Protein AF-A0A957UBC7-F1 (afdb_monomer_lite)

Secondary structure (DSSP, 8-state):
-PPP--SS-HHHHHHHHH-SS-EEEEEEEEE---SSS--EEEEEEEETTT--EEEESSHHHHHHHHHHHHHHTS---

Structure (mmCIF, N/CA/C/O backbone):
data_AF-A0A957UBC7-F1
#
_entry.id   AF-A0A957UBC7-F1
#
loop_
_atom_site.group_PDB
_atom_site.id
_atom_site.type_symbol
_atom_site.label_atom_id
_atom_site.label_alt_id
_atom_site.label_comp_id
_atom_site.lab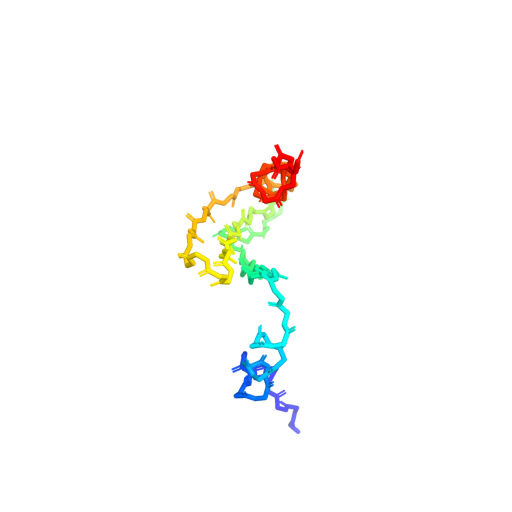el_asym_id
_atom_site.label_entity_id
_atom_site.label_seq_id
_atom_site.pdbx_PDB_ins_code
_atom_site.Cartn_x
_atom_site.Cartn_y
_atom_site.Cartn_z
_atom_site.occupancy
_atom_site.B_iso_or_equiv
_atom_site.auth_seq_id
_atom_site.auth_comp_id
_atom_site.auth_asym_id
_atom_site.auth_atom_id
_atom_site.pdbx_PDB_model_num
ATOM 1 N N . MET A 1 1 ? -7.120 -29.599 5.390 1.00 39.34 1 MET A N 1
ATOM 2 C CA . MET A 1 1 ? -6.206 -28.520 5.819 1.00 39.34 1 MET A CA 1
ATOM 3 C C . MET A 1 1 ? -6.028 -27.602 4.625 1.00 39.34 1 MET A C 1
ATOM 5 O O . MET A 1 1 ? -5.571 -28.089 3.603 1.00 39.34 1 MET A O 1
ATOM 9 N N . ALA A 1 2 ? -6.500 -26.356 4.696 1.00 38.69 2 ALA A N 1
ATOM 10 C CA . ALA A 1 2 ? -6.298 -25.390 3.618 1.00 38.69 2 ALA A CA 1
ATOM 11 C C . ALA A 1 2 ? -4.876 -24.830 3.731 1.00 38.69 2 ALA A C 1
ATOM 13 O O . ALA A 1 2 ? -4.467 -24.413 4.815 1.00 38.69 2 ALA A O 1
ATOM 14 N N . THR A 1 3 ? -4.112 -24.884 2.645 1.00 46.09 3 THR A N 1
ATOM 15 C CA . THR A 1 3 ? -2.810 -24.225 2.531 1.00 46.09 3 THR A CA 1
ATOM 16 C C . THR A 1 3 ? -2.991 -22.720 2.760 1.00 46.09 3 THR A C 1
ATOM 18 O O . THR A 1 3 ? -3.948 -22.148 2.232 1.00 46.09 3 THR A O 1
ATOM 21 N N . PRO A 1 4 ? -2.129 -22.059 3.555 1.00 43.66 4 PRO A N 1
ATOM 22 C CA . PRO A 1 4 ? -2.185 -20.607 3.685 1.00 43.66 4 PRO A CA 1
ATOM 23 C C . PRO A 1 4 ? -1.956 -19.965 2.306 1.00 43.66 4 PRO A C 1
ATOM 25 O O . PRO A 1 4 ? -1.206 -20.537 1.505 1.00 43.66 4 PRO A O 1
ATOM 28 N N . PRO A 1 5 ? -2.573 -18.803 2.008 1.00 49.75 5 PRO A N 1
ATOM 29 C CA . PRO A 1 5 ? -2.257 -18.064 0.794 1.00 49.75 5 PRO A CA 1
ATOM 30 C C . PRO A 1 5 ? -0.760 -17.779 0.829 1.00 49.75 5 PRO A C 1
ATOM 32 O O . PRO A 1 5 ? -0.254 -17.091 1.717 1.00 49.75 5 PRO A O 1
ATOM 35 N N . THR A 1 6 ? -0.038 -18.441 -0.067 1.00 58.72 6 THR A N 1
ATOM 36 C CA . THR A 1 6 ? 1.410 -18.334 -0.123 1.00 58.72 6 THR A CA 1
ATOM 37 C C . THR A 1 6 ? 1.693 -16.942 -0.658 1.00 58.72 6 THR A C 1
ATOM 39 O O . THR A 1 6 ? 1.137 -16.551 -1.682 1.00 58.72 6 THR A O 1
ATOM 42 N N . GLY A 1 7 ? 2.475 -16.161 0.088 1.00 66.19 7 GLY A N 1
ATOM 43 C CA . GLY A 1 7 ? 2.950 -14.871 -0.395 1.00 66.19 7 GLY A CA 1
ATOM 44 C C . GLY A 1 7 ? 3.619 -15.014 -1.765 1.00 66.19 7 GLY A C 1
ATOM 45 O O . GLY A 1 7 ? 4.005 -16.119 -2.150 1.00 66.19 7 GLY A O 1
ATOM 46 N N . PHE A 1 8 ? 3.706 -13.882 -2.464 1.00 58.22 8 PHE A N 1
ATOM 47 C CA . PHE A 1 8 ? 4.419 -13.634 -3.722 1.00 58.22 8 PHE A CA 1
ATOM 48 C C . PHE A 1 8 ? 5.159 -14.857 -4.296 1.00 58.22 8 PHE A C 1
ATOM 50 O O . PHE A 1 8 ? 6.211 -15.257 -3.786 1.00 58.22 8 PHE A O 1
ATOM 57 N N . GLN A 1 9 ? 4.580 -15.479 -5.322 1.00 69.19 9 GLN A N 1
ATOM 58 C CA . GLN A 1 9 ? 5.155 -16.651 -5.970 1.00 69.19 9 GLN A CA 1
ATOM 59 C C . GLN A 1 9 ? 6.255 -16.247 -6.969 1.00 69.19 9 GLN A C 1
ATOM 61 O O . GLN A 1 9 ? 6.253 -15.128 -7.484 1.00 69.19 9 GLN A O 1
ATOM 66 N N . PRO A 1 10 ? 7.198 -17.149 -7.297 1.00 56.97 10 PRO A N 1
ATOM 67 C CA . PRO A 1 10 ? 8.195 -16.902 -8.337 1.00 56.97 10 PRO A CA 1
ATOM 68 C C . PRO A 1 10 ? 7.577 -16.596 -9.710 1.00 56.97 10 PRO A C 1
ATOM 70 O O . PRO A 1 10 ? 8.138 -15.798 -10.457 1.00 56.97 10 PRO A O 1
ATOM 73 N N . GLU A 1 11 ? 6.424 -17.185 -10.050 1.00 60.03 11 GLU A N 1
ATOM 74 C CA . GLU A 1 11 ? 5.717 -16.873 -11.300 1.00 60.03 11 GLU A CA 1
ATOM 75 C C . GLU A 1 11 ? 5.160 -15.443 -11.360 1.00 60.03 11 GLU A C 1
ATOM 77 O O . GLU A 1 11 ? 5.064 -14.880 -12.453 1.00 60.03 11 GLU A O 1
ATOM 82 N N . ASP A 1 12 ? 4.871 -14.820 -10.213 1.00 62.50 12 ASP A N 1
ATOM 83 C CA . ASP A 1 12 ? 4.442 -13.422 -10.169 1.00 62.50 12 ASP A CA 1
ATOM 84 C C . ASP A 1 12 ? 5.582 -12.510 -10.652 1.00 62.50 12 ASP A C 1
ATOM 86 O O . ASP A 1 12 ? 5.344 -11.542 -11.371 1.00 62.50 12 ASP A O 1
ATOM 90 N N . ALA A 1 13 ? 6.841 -12.861 -10.353 1.00 59.09 13 ALA A N 1
ATOM 91 C CA . ALA A 1 13 ? 8.017 -12.110 -10.797 1.00 59.09 13 ALA A CA 1
ATOM 92 C C . ALA A 1 13 ? 8.146 -12.053 -12.331 1.00 59.09 13 ALA A C 1
ATOM 94 O O . ALA A 1 13 ? 8.475 -11.000 -12.874 1.00 59.09 13 ALA A O 1
ATOM 95 N N . ALA A 1 14 ? 7.820 -13.139 -13.040 1.00 56.12 14 ALA A N 1
ATOM 96 C CA . ALA A 1 14 ? 7.856 -13.171 -14.506 1.00 56.12 14 ALA A CA 1
ATOM 97 C C . ALA A 1 14 ? 6.752 -12.302 -15.143 1.00 56.12 14 ALA A C 1
ATOM 99 O O . ALA A 1 14 ? 6.965 -11.685 -16.190 1.00 56.12 14 ALA A O 1
ATOM 100 N N . LEU A 1 15 ? 5.585 -12.214 -14.493 1.00 60.34 15 LEU A N 1
ATOM 101 C CA . LEU A 1 15 ? 4.503 -11.305 -14.885 1.00 60.34 15 LEU A CA 1
ATOM 102 C C . LEU A 1 15 ? 4.918 -9.833 -14.703 1.00 60.34 15 LEU A C 1
ATOM 104 O O . LEU A 1 15 ? 4.580 -8.976 -15.518 1.00 60.34 15 LEU A O 1
ATOM 108 N N . PHE A 1 16 ? 5.685 -9.538 -13.652 1.00 60.25 16 PHE A N 1
ATOM 109 C CA . PHE A 1 16 ? 6.211 -8.200 -13.389 1.00 60.25 16 PHE A CA 1
ATOM 110 C C . PHE A 1 16 ? 7.300 -7.770 -14.372 1.00 60.25 16 PHE A C 1
ATOM 112 O O . PHE A 1 16 ? 7.310 -6.610 -14.775 1.00 60.25 16 PHE A O 1
ATOM 119 N N . GLU A 1 17 ? 8.150 -8.688 -14.838 1.00 56.69 17 GLU A N 1
ATOM 120 C CA . GLU A 1 17 ? 9.121 -8.393 -15.903 1.00 56.69 17 GLU A CA 1
ATOM 121 C C . GLU A 1 17 ? 8.451 -8.022 -17.240 1.00 56.69 17 GLU A C 1
ATOM 123 O O . GLU A 1 17 ? 9.050 -7.326 -18.059 1.00 56.69 17 GLU A O 1
ATOM 128 N N . THR A 1 18 ? 7.195 -8.434 -17.465 1.00 62.59 18 THR A N 1
ATOM 129 C CA . THR A 1 18 ? 6.425 -8.073 -18.671 1.00 62.59 18 THR A CA 1
ATOM 130 C C . THR A 1 18 ? 5.660 -6.750 -18.544 1.00 62.59 18 THR A C 1
ATOM 132 O O . THR A 1 18 ? 5.269 -6.170 -19.561 1.00 62.59 18 THR A O 1
ATOM 135 N N . LEU A 1 19 ? 5.446 -6.245 -17.325 1.00 64.00 19 LEU A N 1
ATOM 136 C CA . LEU A 1 19 ? 4.744 -4.988 -17.067 1.00 64.00 19 LEU A CA 1
ATOM 137 C C . LEU A 1 19 ? 5.748 -3.838 -16.940 1.00 64.00 19 LEU A C 1
ATOM 139 O O . LEU A 1 19 ? 6.487 -3.739 -15.968 1.00 64.00 19 LEU A O 1
ATOM 143 N N . ASN A 1 20 ? 5.715 -2.900 -17.889 1.00 72.81 20 ASN A N 1
ATOM 144 C CA . ASN A 1 20 ? 6.616 -1.737 -17.900 1.00 72.81 20 ASN A CA 1
ATOM 145 C C . ASN A 1 20 ? 6.441 -0.809 -16.671 1.00 72.81 20 ASN A C 1
ATOM 147 O O . ASN A 1 20 ? 7.286 0.043 -16.403 1.00 72.81 20 ASN A O 1
ATOM 151 N N . GLN A 1 21 ? 5.320 -0.952 -15.951 1.00 78.94 21 GLN A N 1
ATOM 152 C CA . GLN A 1 21 ? 4.952 -0.239 -14.728 1.00 78.94 21 GLN A CA 1
ATOM 153 C C . GLN A 1 21 ? 4.084 -1.155 -13.858 1.00 78.94 21 GLN A C 1
ATOM 155 O O . GLN A 1 21 ? 3.056 -1.653 -14.319 1.00 78.94 21 GLN A O 1
ATOM 160 N N . TYR A 1 22 ? 4.466 -1.362 -12.599 1.00 83.81 22 TYR A N 1
ATOM 161 C CA . TYR A 1 22 ? 3.664 -2.104 -11.628 1.00 83.81 22 TYR A CA 1
ATOM 162 C C . TYR A 1 22 ? 3.908 -1.597 -10.208 1.00 83.81 22 TYR A C 1
ATOM 164 O O . TYR A 1 22 ? 4.951 -1.011 -9.909 1.00 83.81 22 TYR A O 1
ATOM 172 N N . PHE A 1 23 ? 2.947 -1.860 -9.324 1.00 88.38 23 PHE A N 1
ATOM 173 C CA . PHE A 1 23 ? 3.046 -1.544 -7.904 1.00 88.38 23 PHE A CA 1
ATOM 174 C C . PHE A 1 23 ? 2.747 -2.785 -7.072 1.00 88.38 23 PHE A C 1
ATOM 176 O O . PHE A 1 23 ? 1.763 -3.482 -7.315 1.00 88.38 23 PHE A O 1
ATOM 183 N N . VAL A 1 24 ? 3.577 -3.033 -6.063 1.00 90.25 24 VAL A N 1
ATOM 184 C CA . VAL A 1 24 ? 3.305 -4.027 -5.021 1.00 90.25 24 VAL A CA 1
ATOM 185 C C . VAL A 1 24 ? 2.784 -3.284 -3.801 1.00 90.25 24 VAL A C 1
ATOM 187 O O . VAL A 1 24 ? 3.467 -2.405 -3.273 1.00 90.25 24 VAL A O 1
ATOM 190 N N . ILE A 1 25 ? 1.569 -3.618 -3.368 1.00 91.25 25 ILE A N 1
ATOM 191 C CA . ILE A 1 25 ? 0.922 -2.995 -2.212 1.00 91.25 25 ILE A CA 1
ATOM 192 C C . ILE A 1 25 ? 0.776 -4.045 -1.113 1.00 91.25 25 ILE A C 1
ATOM 194 O O . ILE A 1 25 ? -0.013 -4.980 -1.230 1.00 91.25 25 ILE A O 1
ATOM 198 N N . GLU A 1 26 ? 1.528 -3.877 -0.031 1.00 93.56 26 GLU A N 1
ATOM 199 C CA . GLU A 1 26 ? 1.419 -4.699 1.173 1.00 93.56 26 GLU A CA 1
ATOM 200 C C . GLU A 1 26 ? 0.529 -3.964 2.180 1.00 93.56 26 GLU A C 1
ATOM 202 O O . GLU A 1 26 ? 0.885 -2.864 2.596 1.00 93.56 26 GLU A O 1
ATOM 207 N N . ILE A 1 27 ? -0.608 -4.539 2.586 1.00 93.06 27 ILE A N 1
ATOM 208 C CA . ILE A 1 27 ? -1.531 -3.939 3.566 1.00 93.06 27 ILE A CA 1
ATOM 209 C C . ILE A 1 27 ? -1.538 -4.787 4.835 1.00 93.06 27 ILE A C 1
ATOM 211 O O . ILE A 1 27 ? -1.694 -6.006 4.766 1.00 93.06 27 ILE A O 1
ATOM 215 N N . TRP A 1 28 ? -1.410 -4.153 5.999 1.00 94.50 28 TRP A N 1
ATOM 216 C CA . TRP A 1 28 ? -1.501 -4.836 7.288 1.00 94.50 28 TRP A CA 1
ATOM 217 C C . TRP A 1 28 ? -2.258 -4.007 8.324 1.00 94.50 28 TRP A C 1
ATOM 219 O O . TRP A 1 28 ? -2.285 -2.774 8.286 1.00 94.50 28 TRP A O 1
ATOM 229 N N . ILE A 1 29 ? -2.867 -4.708 9.280 1.00 95.06 29 ILE A N 1
ATOM 230 C CA . ILE A 1 29 ? -3.483 -4.092 10.454 1.00 95.06 29 ILE A CA 1
ATOM 231 C C . ILE A 1 29 ? -2.365 -3.631 11.390 1.00 95.06 29 ILE A C 1
ATOM 233 O O . ILE A 1 29 ? -1.495 -4.415 11.762 1.00 95.06 29 ILE A O 1
ATOM 237 N N . GLU A 1 30 ? -2.376 -2.351 11.750 1.00 92.88 30 GLU A N 1
ATOM 238 C CA . GLU A 1 30 ? -1.465 -1.787 12.745 1.00 92.88 30 GLU A CA 1
ATOM 239 C C . GLU A 1 30 ? -2.039 -1.961 14.151 1.00 92.88 30 GLU A C 1
ATOM 241 O O . GLU A 1 30 ? -1.348 -2.457 15.035 1.00 92.88 30 GLU A O 1
ATOM 246 N N . ASN A 1 31 ? -3.314 -1.610 14.334 1.00 93.00 31 ASN A N 1
ATOM 247 C CA . ASN A 1 31 ? -4.050 -1.853 15.568 1.00 93.00 31 ASN A CA 1
ATOM 248 C C . ASN A 1 31 ? -5.345 -2.584 15.235 1.00 93.00 31 ASN A C 1
ATOM 250 O O . ASN A 1 31 ? -6.116 -2.130 14.388 1.00 93.00 31 ASN A O 1
ATOM 254 N N . ALA A 1 32 ? -5.587 -3.711 15.901 1.00 93.00 32 ALA A N 1
ATOM 255 C CA . ALA A 1 32 ? -6.845 -4.431 15.771 1.00 93.00 32 ALA A CA 1
ATOM 256 C C . ALA A 1 32 ? -8.008 -3.580 16.299 1.00 93.00 32 ALA A C 1
ATOM 258 O O . ALA A 1 32 ? -7.836 -2.781 17.220 1.00 93.00 32 ALA A O 1
ATOM 259 N N . ALA A 1 33 ? -9.195 -3.768 15.721 1.00 94.44 33 ALA A N 1
ATOM 260 C CA . ALA A 1 33 ? -10.395 -3.135 16.247 1.00 94.44 33 ALA A CA 1
ATOM 261 C C . ALA A 1 33 ? -10.664 -3.637 17.671 1.00 94.44 33 ALA A C 1
ATOM 263 O O . ALA A 1 33 ? -10.508 -4.825 17.964 1.00 94.44 33 ALA A O 1
ATOM 264 N N . THR A 1 34 ? -11.109 -2.731 18.532 1.00 94.75 34 THR A N 1
ATOM 265 C CA . THR A 1 34 ? -11.670 -3.054 19.845 1.00 94.75 34 THR A CA 1
ATOM 266 C C . THR A 1 34 ? -13.155 -2.691 19.863 1.00 94.75 34 THR A C 1
ATOM 268 O O . THR A 1 34 ? -13.700 -2.195 18.877 1.00 94.75 34 THR A O 1
ATOM 271 N N . THR A 1 35 ? -13.827 -2.913 20.992 1.00 94.94 35 THR A N 1
ATOM 272 C CA . THR A 1 35 ? -15.214 -2.468 21.190 1.00 94.94 35 THR A CA 1
ATOM 273 C C . THR A 1 35 ? -15.356 -0.942 21.116 1.00 94.94 35 THR A C 1
ATOM 275 O O . THR A 1 35 ? -16.418 -0.443 20.758 1.00 94.94 35 THR A O 1
ATOM 278 N N . GLU A 1 36 ? -14.295 -0.200 21.445 1.00 94.94 36 GLU A N 1
ATOM 279 C CA . GLU A 1 36 ? -14.319 1.263 21.573 1.00 94.94 36 GLU A CA 1
ATOM 280 C C . GLU A 1 36 ? -13.610 1.977 20.417 1.00 94.94 36 GLU A C 1
ATOM 282 O O . GLU A 1 36 ? -13.858 3.156 20.168 1.00 94.94 36 GLU A O 1
ATOM 287 N N . THR A 1 37 ? -12.730 1.277 19.695 1.00 93.50 37 THR A N 1
ATOM 288 C CA . THR A 1 37 ? -11.882 1.871 18.658 1.00 93.50 37 THR A CA 1
ATOM 289 C C . THR A 1 37 ? -11.881 1.052 17.366 1.00 93.50 37 THR A C 1
ATOM 291 O O . THR A 1 37 ? -11.737 -0.173 17.404 1.00 93.50 37 THR A O 1
ATOM 294 N N . PRO A 1 38 ? -12.006 1.701 16.193 1.00 93.00 38 PRO A N 1
ATOM 295 C CA . PRO A 1 38 ? -11.868 1.014 14.916 1.00 93.00 38 PRO A CA 1
ATOM 296 C C . PRO A 1 38 ? -10.424 0.550 14.697 1.00 93.00 38 PRO A C 1
ATOM 298 O O . PRO A 1 38 ? -9.478 1.131 15.233 1.00 93.00 38 PRO A O 1
ATOM 301 N N . ALA A 1 39 ? -10.251 -0.481 13.866 1.00 93.19 39 ALA A N 1
ATOM 302 C CA . ALA A 1 39 ? -8.924 -0.929 13.465 1.00 93.19 39 ALA A CA 1
ATOM 303 C C . ALA A 1 39 ? -8.187 0.181 12.703 1.00 93.19 39 ALA A C 1
ATOM 305 O O . ALA A 1 39 ? -8.776 0.862 11.859 1.00 93.19 39 ALA A O 1
ATOM 306 N N . THR A 1 40 ? -6.883 0.306 12.941 1.00 94.56 40 THR A N 1
ATOM 307 C CA . THR A 1 40 ? -6.001 1.108 12.087 1.00 94.56 40 THR A CA 1
ATOM 308 C C . THR A 1 40 ? -5.165 0.187 11.219 1.00 94.56 40 THR A C 1
ATOM 310 O O . THR A 1 40 ? -4.800 -0.920 11.618 1.00 94.56 40 THR A O 1
ATOM 313 N N . TRP A 1 41 ? -4.847 0.640 10.014 1.00 94.94 41 TRP A N 1
ATOM 314 C CA . TRP A 1 41 ? -4.044 -0.112 9.062 1.00 94.94 41 TRP A CA 1
ATOM 315 C C . TRP A 1 41 ? -2.945 0.770 8.485 1.00 94.94 41 TRP A C 1
ATOM 317 O O . TRP A 1 41 ? -3.011 2.001 8.517 1.00 94.94 41 TRP A O 1
ATOM 327 N N . ARG A 1 42 ? -1.923 0.116 7.949 1.00 95.38 42 ARG A N 1
ATOM 328 C CA . ARG A 1 42 ? -0.892 0.745 7.134 1.00 95.38 42 ARG A CA 1
ATOM 329 C C . ARG A 1 42 ? -0.736 -0.035 5.847 1.00 95.38 42 ARG A C 1
ATOM 331 O O . ARG A 1 42 ? -1.038 -1.228 5.795 1.00 95.38 42 ARG A O 1
ATOM 338 N N . ALA A 1 43 ? -0.252 0.647 4.822 1.00 95.00 43 ALA A N 1
ATOM 339 C CA . ALA A 1 43 ? 0.223 -0.019 3.631 1.00 95.00 43 ALA A CA 1
ATOM 340 C C . ALA A 1 43 ? 1.614 0.454 3.248 1.00 95.00 43 ALA A C 1
ATOM 342 O O . ALA A 1 43 ? 2.014 1.588 3.526 1.00 95.00 43 ALA A O 1
ATOM 343 N N . ARG A 1 44 ? 2.340 -0.436 2.586 1.00 95.00 44 ARG A N 1
ATOM 344 C CA . ARG A 1 44 ? 3.571 -0.131 1.880 1.00 95.00 44 ARG A CA 1
ATOM 345 C C . ARG A 1 44 ? 3.299 -0.271 0.398 1.00 95.00 44 ARG A C 1
ATOM 347 O O . ARG A 1 44 ? 2.938 -1.350 -0.058 1.00 95.00 44 ARG A O 1
ATOM 354 N N . VAL A 1 45 ? 3.489 0.816 -0.330 1.00 93.56 45 VAL A N 1
ATOM 355 C CA . VAL A 1 45 ? 3.448 0.837 -1.788 1.00 93.56 45 VAL A CA 1
ATOM 356 C C . VAL A 1 45 ? 4.888 0.771 -2.269 1.00 93.56 45 VAL A C 1
ATOM 358 O O . VAL A 1 45 ? 5.713 1.570 -1.831 1.00 93.56 45 VAL A O 1
ATOM 361 N N . THR A 1 46 ? 5.197 -0.188 -3.133 1.00 92.00 46 THR A N 1
ATOM 362 C CA . THR A 1 46 ? 6.500 -0.308 -3.793 1.00 92.00 46 THR A CA 1
ATOM 363 C C . THR A 1 46 ? 6.295 -0.150 -5.289 1.00 92.00 46 THR A C 1
ATOM 365 O O . THR A 1 46 ? 5.532 -0.917 -5.875 1.00 92.00 46 THR A O 1
ATOM 368 N N . HIS A 1 47 ? 6.967 0.819 -5.906 1.00 89.31 47 HIS A N 1
ATOM 369 C CA . HIS A 1 47 ? 7.024 0.923 -7.359 1.00 89.31 47 HIS A CA 1
ATOM 370 C C . HIS A 1 47 ? 8.024 -0.107 -7.875 1.00 89.31 47 HIS A C 1
ATOM 372 O O . HIS A 1 47 ? 9.195 -0.088 -7.500 1.00 89.31 47 HIS A O 1
ATOM 378 N N . GLY A 1 48 ? 7.547 -1.027 -8.706 1.00 86.06 48 GLY A N 1
ATOM 379 C CA . GLY A 1 48 ? 8.330 -2.143 -9.215 1.00 86.06 48 GLY A CA 1
ATOM 380 C C . GLY A 1 48 ? 9.603 -1.713 -9.943 1.00 86.06 48 GLY A C 1
ATOM 381 O O . GLY A 1 48 ? 10.694 -2.031 -9.471 1.00 86.06 48 GLY A O 1
ATOM 382 N N . PRO A 1 49 ? 9.480 -0.937 -11.036 1.00 85.31 49 PRO A N 1
ATOM 383 C CA . PRO A 1 49 ? 10.623 -0.503 -11.835 1.00 85.31 49 PRO A CA 1
ATOM 384 C C . PRO A 1 49 ? 11.689 0.307 -11.082 1.00 85.31 49 PRO A C 1
ATOM 386 O O . PRO A 1 49 ? 12.876 0.068 -11.286 1.00 85.31 49 PRO A O 1
ATOM 389 N N . SER A 1 50 ? 11.308 1.268 -10.227 1.00 85.75 50 SER A N 1
ATOM 390 C CA . SER A 1 50 ? 12.299 2.099 -9.510 1.00 85.75 50 SER A CA 1
ATOM 391 C C . SER A 1 50 ? 12.741 1.512 -8.169 1.00 85.75 50 SER A C 1
ATOM 393 O O . SER A 1 50 ? 13.738 1.956 -7.602 1.00 85.75 50 SER A O 1
ATOM 395 N N . GLY A 1 51 ? 11.993 0.549 -7.625 1.00 87.81 51 GLY A N 1
ATOM 396 C CA . GLY A 1 51 ? 12.175 0.051 -6.263 1.00 87.81 51 GLY A CA 1
ATOM 397 C C . GLY A 1 51 ? 11.817 1.066 -5.169 1.00 87.81 51 GLY A C 1
ATOM 398 O O . GLY A 1 51 ? 12.072 0.794 -3.993 1.00 87.81 51 GLY A O 1
ATOM 399 N N . GLU A 1 52 ? 11.252 2.223 -5.525 1.00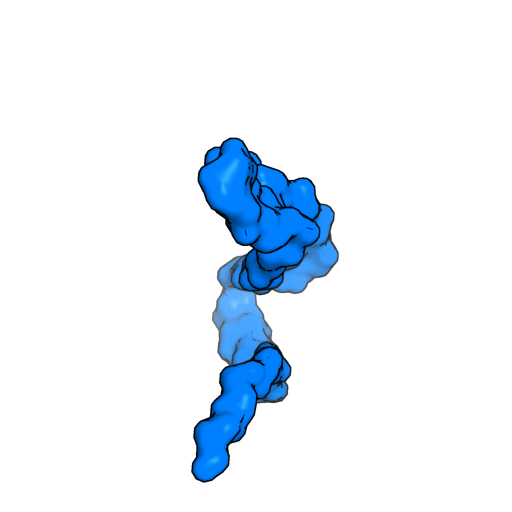 89.94 52 GLU A N 1
ATOM 400 C CA . GLU A 1 52 ? 10.853 3.261 -4.574 1.00 89.94 52 GLU A CA 1
ATOM 401 C C . GLU A 1 52 ? 9.704 2.782 -3.682 1.00 89.94 52 GLU A C 1
ATOM 403 O O . GLU A 1 52 ? 8.858 1.986 -4.099 1.00 89.94 52 GLU A O 1
ATOM 408 N N . ARG A 1 53 ? 9.704 3.230 -2.421 1.00 94.06 53 ARG A N 1
ATOM 409 C CA . ARG A 1 53 ? 8.794 2.743 -1.383 1.00 94.06 53 ARG A CA 1
ATOM 410 C C . ARG A 1 53 ? 8.162 3.890 -0.615 1.00 94.06 53 ARG A C 1
ATOM 412 O O . ARG A 1 53 ? 8.867 4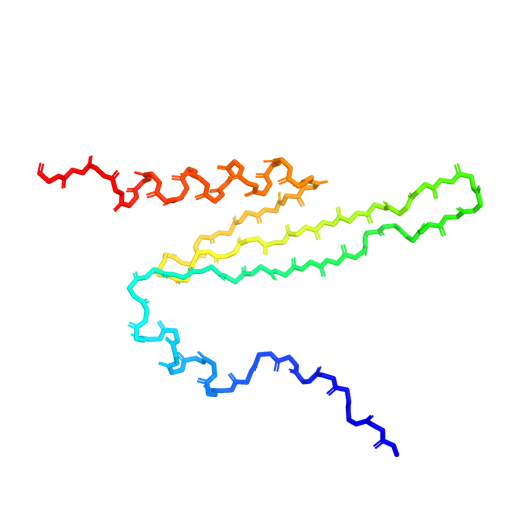.749 -0.093 1.00 94.06 53 ARG A O 1
ATOM 419 N N . TRP A 1 54 ? 6.855 3.795 -0.409 1.00 94.75 54 TRP A N 1
ATOM 420 C CA . TRP A 1 54 ? 6.083 4.730 0.404 1.00 94.75 54 TRP A CA 1
ATOM 421 C C . TRP A 1 54 ? 5.275 3.973 1.449 1.00 94.75 54 TRP A C 1
ATOM 423 O O . TRP A 1 54 ? 4.703 2.920 1.169 1.00 94.75 54 TRP A O 1
ATOM 433 N N . VAL A 1 55 ? 5.215 4.512 2.667 1.00 95.25 55 VAL A N 1
ATOM 434 C CA . VAL A 1 55 ? 4.358 3.983 3.734 1.00 95.25 55 VAL A CA 1
ATOM 435 C C . VAL A 1 55 ? 3.195 4.937 3.937 1.00 95.25 55 VAL A C 1
ATOM 437 O O . VAL A 1 55 ? 3.386 6.081 4.346 1.00 95.25 55 VAL A O 1
ATOM 440 N N . VAL A 1 56 ? 1.987 4.446 3.692 1.00 95.06 56 VAL A N 1
ATOM 441 C CA . VAL A 1 56 ? 0.741 5.210 3.776 1.00 95.06 56 VAL A CA 1
ATOM 442 C C . VAL A 1 56 ? -0.134 4.677 4.906 1.00 95.06 56 VAL A C 1
ATOM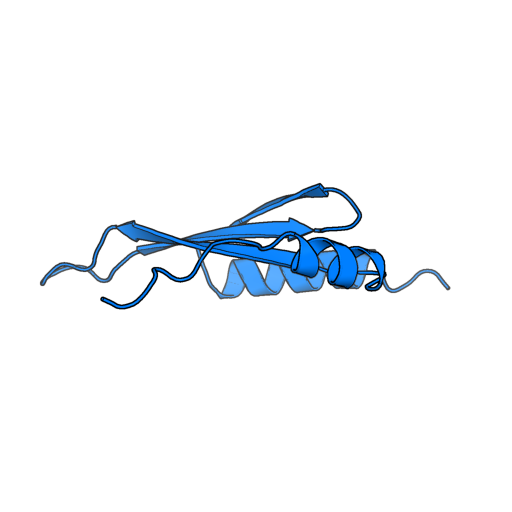 444 O O . VAL A 1 56 ? -0.044 3.512 5.300 1.00 95.06 56 VAL A O 1
ATOM 447 N N . ARG A 1 57 ? -0.959 5.558 5.475 1.00 94.38 57 ARG A N 1
ATOM 448 C CA . ARG A 1 57 ? -1.818 5.264 6.641 1.00 94.38 57 ARG A CA 1
ATOM 449 C C . ARG A 1 57 ? -3.304 5.495 6.366 1.00 94.38 57 ARG A C 1
ATOM 451 O O . ARG A 1 57 ? -4.123 5.404 7.272 1.00 94.38 57 ARG A O 1
ATOM 458 N N . SER A 1 58 ? -3.644 5.861 5.136 1.00 92.00 58 SER A N 1
ATOM 459 C CA . SER A 1 58 ? -5.010 6.133 4.713 1.00 92.00 58 SER A CA 1
ATOM 460 C C . SER A 1 58 ? -5.196 5.733 3.256 1.00 92.00 58 SER A C 1
ATOM 462 O O . SER A 1 58 ? -4.243 5.705 2.474 1.00 92.00 58 SER A O 1
ATOM 464 N N . MET A 1 59 ? -6.446 5.439 2.897 1.00 88.75 59 MET A N 1
ATOM 465 C CA . MET A 1 59 ? -6.825 5.119 1.521 1.00 88.75 59 MET A CA 1
ATOM 466 C C . MET A 1 59 ? -6.530 6.304 0.600 1.00 88.75 59 MET A C 1
ATOM 468 O O . MET A 1 59 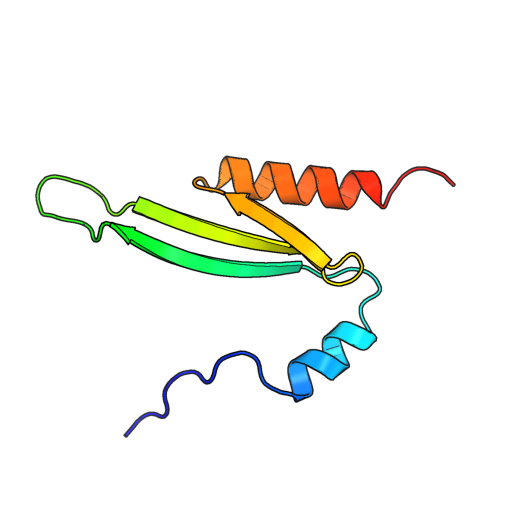? -5.948 6.132 -0.462 1.00 88.75 59 MET A O 1
ATOM 472 N N . GLU A 1 60 ? -6.864 7.514 1.043 1.00 92.38 60 GLU A N 1
ATOM 473 C CA . GLU A 1 60 ? -6.597 8.745 0.301 1.00 92.38 60 GLU A CA 1
ATOM 474 C C . GLU A 1 60 ? -5.097 8.965 0.071 1.00 92.38 60 GLU A C 1
ATOM 476 O O . GLU A 1 60 ? -4.688 9.231 -1.052 1.00 92.38 60 GLU A O 1
ATOM 481 N N . GLY A 1 61 ? -4.257 8.754 1.092 1.00 90.06 61 GLY A N 1
ATOM 482 C CA . GLY A 1 61 ? -2.804 8.841 0.939 1.00 90.06 61 GLY A CA 1
ATOM 483 C C . GLY A 1 61 ? -2.266 7.817 -0.060 1.00 90.06 61 GLY A C 1
ATOM 484 O O . GLY A 1 61 ? -1.414 8.151 -0.875 1.00 90.06 61 GLY A O 1
ATOM 485 N N . MET A 1 62 ? -2.808 6.595 -0.052 1.00 90.12 62 MET A N 1
ATOM 486 C CA . MET A 1 62 ? -2.454 5.566 -1.030 1.00 90.12 62 MET A CA 1
ATOM 487 C C . MET A 1 62 ? -2.823 5.978 -2.459 1.00 90.12 62 MET A C 1
ATOM 489 O O . MET A 1 62 ? -1.995 5.855 -3.358 1.00 90.12 62 MET A O 1
ATOM 493 N N . LEU A 1 63 ? -4.041 6.487 -2.667 1.00 89.69 63 LEU A N 1
ATOM 494 C CA . LEU A 1 63 ? -4.497 6.954 -3.977 1.00 89.69 63 LEU A CA 1
ATOM 495 C C . LEU A 1 63 ? -3.653 8.130 -4.480 1.00 89.69 63 LEU A C 1
ATOM 497 O O . LEU A 1 63 ? -3.266 8.131 -5.645 1.00 89.69 63 LEU A O 1
ATOM 501 N N . SER A 1 64 ? -3.312 9.078 -3.604 1.00 89.88 64 SER A N 1
ATOM 502 C CA . SER A 1 64 ? -2.435 10.205 -3.937 1.00 89.88 64 SER A CA 1
ATOM 503 C C . SER A 1 64 ? -1.031 9.745 -4.329 1.00 89.88 64 SER A C 1
ATOM 505 O O . SER A 1 64 ? -0.525 10.183 -5.357 1.00 89.88 64 SER A O 1
ATOM 507 N N . THR A 1 65 ? -0.426 8.814 -3.580 1.00 88.56 65 THR A N 1
ATOM 508 C CA . THR A 1 65 ? 0.888 8.241 -3.923 1.00 88.56 65 THR A CA 1
ATOM 509 C C . THR A 1 65 ? 0.864 7.530 -5.274 1.00 88.56 65 THR A C 1
ATOM 511 O O . THR A 1 65 ? 1.771 7.717 -6.080 1.00 88.56 65 THR A O 1
ATOM 514 N N . LEU A 1 66 ? -0.172 6.731 -5.547 1.00 87.00 66 LEU A N 1
ATOM 515 C CA . LEU A 1 66 ? -0.307 6.059 -6.840 1.00 87.00 66 LEU A CA 1
ATOM 516 C C . LEU A 1 66 ? -0.479 7.077 -7.971 1.00 87.00 66 LEU A C 1
ATOM 518 O O . LEU A 1 66 ? 0.195 6.967 -8.989 1.00 87.00 66 LEU A O 1
ATOM 522 N N . ALA A 1 67 ? -1.336 8.084 -7.792 1.00 86.81 67 ALA A N 1
ATOM 523 C CA . ALA A 1 67 ? -1.558 9.126 -8.792 1.00 86.81 67 ALA A CA 1
ATOM 524 C C . ALA A 1 67 ? -0.279 9.920 -9.099 1.00 86.81 67 ALA A C 1
ATOM 526 O O . ALA A 1 67 ? 0.022 10.163 -10.266 1.00 86.81 67 ALA A O 1
ATOM 527 N N . GLU A 1 68 ? 0.494 10.287 -8.076 1.00 85.19 68 GLU A N 1
ATOM 528 C CA . GLU A 1 68 ? 1.782 10.964 -8.241 1.00 85.19 68 GLU A CA 1
ATOM 529 C C . GLU A 1 68 ? 2.784 10.078 -8.988 1.00 85.19 68 GLU A C 1
ATOM 531 O O . GLU A 1 68 ? 3.364 10.510 -9.982 1.00 85.19 68 GLU A O 1
ATOM 536 N N . ALA A 1 69 ? 2.911 8.809 -8.594 1.00 81.19 69 ALA A N 1
ATOM 537 C CA . ALA A 1 69 ? 3.806 7.866 -9.254 1.00 81.19 69 ALA A CA 1
ATOM 538 C C . ALA A 1 69 ? 3.406 7.585 -10.716 1.00 81.19 69 ALA A C 1
ATOM 540 O O . ALA A 1 69 ? 4.276 7.436 -11.571 1.00 81.19 69 ALA A O 1
ATOM 541 N N . PHE A 1 70 ? 2.110 7.555 -11.045 1.00 75.44 70 PHE A N 1
ATOM 542 C CA . PHE A 1 70 ? 1.649 7.442 -12.434 1.00 75.44 70 PHE A CA 1
ATOM 543 C C . PHE A 1 70 ? 1.900 8.723 -13.243 1.00 75.44 70 PHE A C 1
ATOM 545 O O . PHE A 1 70 ? 2.315 8.632 -14.397 1.00 75.44 70 PHE A O 1
ATOM 552 N N . ASN A 1 71 ? 1.701 9.904 -12.649 1.00 70.31 71 ASN A N 1
ATOM 553 C CA . ASN A 1 71 ? 1.935 11.187 -13.320 1.00 70.31 71 ASN A CA 1
ATOM 554 C C . ASN A 1 71 ? 3.427 11.462 -13.565 1.00 70.31 71 ASN A C 1
ATOM 556 O O . ASN A 1 71 ? 3.773 12.016 -14.604 1.00 70.31 71 ASN A O 1
ATOM 560 N N . LEU A 1 72 ? 4.321 11.015 -12.675 1.00 54.59 72 LEU A N 1
ATOM 561 C CA . LEU A 1 72 ? 5.774 11.074 -12.899 1.00 54.59 72 LEU A CA 1
ATOM 562 C C . LEU A 1 72 ? 6.221 10.237 -14.111 1.00 54.59 72 LEU A C 1
ATOM 564 O O . LEU A 1 72 ? 7.238 10.546 -14.726 1.00 54.59 72 LEU A O 1
ATOM 568 N N . ASN A 1 73 ? 5.455 9.206 -14.484 1.00 51.00 73 ASN A N 1
ATOM 569 C CA . ASN A 1 73 ? 5.747 8.332 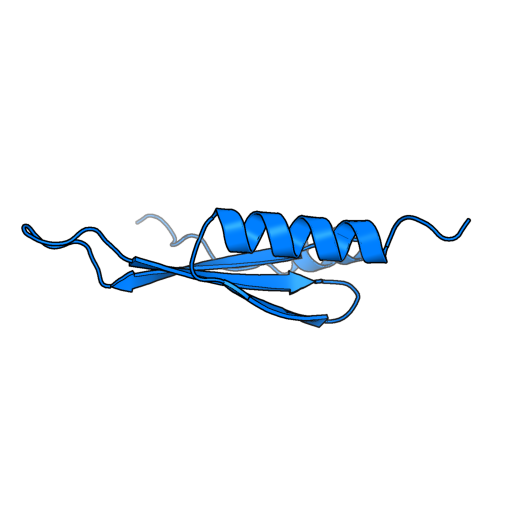-15.626 1.00 51.00 73 ASN A CA 1
ATOM 570 C C . ASN A 1 73 ? 4.956 8.692 -16.898 1.00 51.00 73 ASN A C 1
ATOM 572 O O . ASN A 1 73 ? 5.087 8.021 -17.924 1.00 51.00 73 ASN A O 1
ATOM 576 N N . GLY A 1 74 ? 4.135 9.743 -16.855 1.00 49.00 74 GLY A N 1
ATOM 577 C CA . GLY A 1 74 ? 3.266 10.132 -17.954 1.00 49.00 74 GLY A CA 1
ATOM 578 C C . GLY A 1 74 ? 3.113 11.639 -18.041 1.00 49.00 74 GLY A C 1
ATOM 579 O O . GLY A 1 74 ? 2.092 12.147 -17.600 1.00 49.00 74 GLY A O 1
ATOM 580 N N . LEU A 1 75 ? 4.116 12.315 -18.613 1.00 44.47 75 LEU A N 1
ATOM 581 C CA . LEU A 1 75 ? 4.018 13.475 -19.519 1.00 44.47 75 LEU A CA 1
ATOM 582 C C . LEU A 1 75 ? 5.398 14.147 -19.656 1.00 44.47 75 LEU A C 1
ATOM 584 O O . LEU A 1 75 ? 5.634 15.232 -19.141 1.00 44.47 75 LEU A O 1
ATOM 588 N N . ASP A 1 76 ? 6.295 13.505 -20.401 1.00 39.94 76 ASP A N 1
ATOM 589 C CA . ASP A 1 76 ? 7.181 14.242 -21.307 1.00 39.94 76 ASP A CA 1
ATOM 590 C C . ASP A 1 76 ? 7.324 13.386 -22.577 1.00 39.94 76 ASP A C 1
ATOM 592 O O . ASP A 1 76 ? 8.095 12.426 -22.645 1.00 39.94 76 ASP A O 1
ATOM 596 N N . LYS A 1 77 ? 6.420 13.635 -23.528 1.00 37.81 77 LYS A N 1
ATOM 597 C CA . LYS A 1 77 ? 6.502 13.184 -24.920 1.00 37.81 77 LYS A CA 1
ATOM 598 C C . LYS A 1 77 ? 6.638 14.419 -25.787 1.00 37.81 77 LYS A C 1
ATOM 600 O O . LYS A 1 77 ? 5.857 15.364 -25.532 1.00 37.81 77 LYS A O 1
#

Radius of gyration: 15.87 Å; chains: 1; bounding box: 28×43×46 Å

pLDDT: mean 78.31, std 18.37, range [37.81, 95.38]

Sequence (77 aa):
MATPPTGFQPEDAALFETLNQYFVIEIWIENAATTETPATWRARVTHGPSGERWVVRSMEGMLSTLAEAFNLNGLDK

Foldseek 3Di:
DDDDPDPDDPVVVVVLVVDPWDKDKDKDWPAPDDPVGHTWIKIWIAISPVRDIDIGGDPVRVVVVVVVVVVVVDDDD